Protein AF-A0A836QH55-F1 (afdb_monomer_lite)

Sequence (93 aa):
VYCLTMTENEPEEELRLHLTAPAENPDQDLYVSENLPQTARVMVKDEDLCVHCGLCAERCPTAAWDMQKFDLLIPYAGKPTWIETPETALTTS

Foldseek 3Di:
DQQKAWAADDPPVVVQVPGSHRLPDPVWDWDWDQQDPPHRIIIIGTPVPDPLPQPCQVPDPVSSDGGDDDDDDDDDPPDDPDDPDPPPDPPDD

Structure (mmCIF, N/CA/C/O backbone):
data_AF-A0A836QH55-F1
#
_entry.id   AF-A0A836QH55-F1
#
loop_
_atom_site.group_PDB
_atom_site.id
_atom_site.type_symbol
_atom_site.label_atom_id
_atom_site.label_alt_id
_atom_site.label_comp_id
_atom_site.label_asym_id
_atom_site.label_entity_id
_atom_site.label_seq_id
_atom_site.pdbx_PDB_ins_code
_atom_site.Cartn_x
_atom_site.Cartn_y
_atom_site.Cartn_z
_atom_site.occupancy
_atom_site.B_iso_or_equiv
_atom_site.auth_seq_id
_atom_site.auth_comp_id
_atom_site.auth_asym_id
_atom_site.auth_atom_id
_atom_site.pdbx_PDB_model_num
ATOM 1 N N . VAL A 1 1 ? -6.026 8.392 -5.623 1.00 78.50 1 VAL A N 1
ATOM 2 C CA . VAL A 1 1 ? -5.281 7.256 -5.039 1.00 78.50 1 VAL A CA 1
ATOM 3 C C . VAL A 1 1 ? -6.305 6.158 -4.870 1.00 78.50 1 VAL A C 1
ATOM 5 O O . VAL A 1 1 ? -7.188 6.348 -4.051 1.00 78.50 1 VAL A O 1
ATOM 8 N N . TYR A 1 2 ? -6.290 5.138 -5.729 1.00 89.12 2 TYR A N 1
ATOM 9 C CA . TYR A 1 2 ? -7.325 4.089 -5.734 1.00 89.12 2 TYR A CA 1
ATOM 10 C C . TYR A 1 2 ? -6.884 2.811 -5.006 1.00 89.12 2 TYR A C 1
ATOM 12 O O . TYR A 1 2 ? -7.732 2.049 -4.572 1.00 89.12 2 TYR A O 1
ATOM 20 N N . CYS A 1 3 ? -5.577 2.623 -4.801 1.00 94.50 3 CYS A N 1
ATOM 21 C CA . CYS A 1 3 ? -5.008 1.491 -4.067 1.00 94.50 3 CYS A CA 1
ATOM 22 C C . CYS A 1 3 ? -5.025 1.650 -2.534 1.00 94.50 3 CYS A C 1
ATOM 24 O O . CYS A 1 3 ? -4.443 0.828 -1.841 1.00 94.50 3 CYS A O 1
ATOM 26 N N . LEU A 1 4 ? -5.623 2.716 -1.986 1.00 94.44 4 LEU A N 1
ATOM 27 C CA . LEU A 1 4 ? -5.688 2.952 -0.539 1.00 94.44 4 LEU A CA 1
ATOM 28 C C . LEU A 1 4 ? -7.130 3.273 -0.143 1.00 94.44 4 LEU A C 1
ATOM 30 O O . LEU A 1 4 ? -7.679 4.279 -0.596 1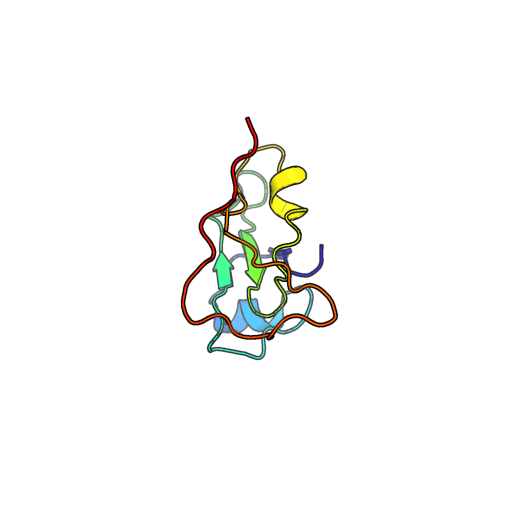.00 94.44 4 LEU A O 1
ATOM 34 N N . THR A 1 5 ? -7.727 2.441 0.708 1.00 95.31 5 THR A N 1
ATOM 35 C CA . THR A 1 5 ? -9.129 2.555 1.139 1.00 95.31 5 THR A CA 1
ATOM 36 C C . THR A 1 5 ? -9.214 2.656 2.661 1.00 95.31 5 THR A C 1
ATOM 38 O O . THR A 1 5 ? -8.502 1.947 3.362 1.00 95.31 5 THR A O 1
ATOM 41 N N . MET A 1 6 ? -10.085 3.521 3.191 1.00 94.50 6 MET A N 1
ATOM 42 C CA . MET A 1 6 ? -10.387 3.573 4.627 1.00 94.50 6 MET A CA 1
ATOM 43 C C . MET A 1 6 ? -11.735 2.898 4.896 1.00 94.50 6 MET A C 1
ATOM 45 O O . MET A 1 6 ? -12.774 3.431 4.501 1.00 94.50 6 MET A O 1
ATOM 49 N N . THR A 1 7 ? -11.725 1.761 5.587 1.00 96.06 7 THR A N 1
ATOM 50 C CA . THR A 1 7 ? -12.907 0.908 5.801 1.00 96.06 7 THR A CA 1
ATOM 51 C C . THR A 1 7 ? -12.970 0.369 7.236 1.00 96.06 7 THR A C 1
ATOM 53 O O . THR A 1 7 ? -12.111 0.680 8.060 1.00 96.06 7 THR A O 1
ATOM 56 N N . GLU A 1 8 ? -14.034 -0.347 7.582 1.00 96.62 8 GLU A N 1
ATOM 57 C CA . GLU A 1 8 ? -14.184 -1.002 8.885 1.00 96.62 8 GLU A CA 1
ATOM 58 C C . GLU A 1 8 ? -13.162 -2.134 9.046 1.00 96.62 8 GLU A C 1
ATOM 60 O O . GLU A 1 8 ? -12.688 -2.688 8.061 1.00 96.62 8 GLU A O 1
ATOM 65 N N . ASN A 1 9 ? -12.755 -2.428 10.283 1.00 95.88 9 ASN A N 1
ATOM 66 C CA . ASN A 1 9 ? -11.817 -3.519 10.529 1.00 95.88 9 ASN A CA 1
ATOM 67 C C . ASN A 1 9 ? -12.579 -4.846 10.557 1.00 95.88 9 ASN A C 1
ATOM 69 O O . ASN A 1 9 ? -13.304 -5.128 11.513 1.00 95.88 9 ASN A O 1
ATOM 73 N N . GLU A 1 10 ? -12.411 -5.633 9.505 1.00 95.19 10 GLU A N 1
ATOM 74 C CA . GLU A 1 10 ? -13.089 -6.905 9.284 1.00 95.19 10 GLU A CA 1
ATOM 75 C C . GLU A 1 10 ? -12.049 -8.008 9.008 1.00 95.19 10 GLU A C 1
ATOM 77 O O . GLU A 1 10 ? -10.880 -7.707 8.748 1.00 95.19 10 GLU A O 1
ATOM 82 N N . PRO A 1 11 ? -12.430 -9.297 9.062 1.00 96.06 11 PRO A N 1
ATOM 83 C CA . PRO A 1 11 ? -11.587 -10.369 8.541 1.00 96.06 11 PRO A CA 1
ATOM 84 C C . PRO A 1 11 ? -11.184 -10.100 7.084 1.00 96.06 11 PRO A C 1
ATOM 86 O O . PRO A 1 11 ? -11.963 -9.539 6.317 1.00 96.06 11 PRO A O 1
ATOM 89 N N . GLU A 1 12 ? -9.984 -10.528 6.688 1.00 95.00 12 GLU A N 1
ATOM 90 C CA . GLU A 1 12 ? -9.425 -10.206 5.367 1.00 95.00 12 GLU A CA 1
ATOM 91 C C . GLU A 1 12 ? -10.341 -10.613 4.199 1.00 95.00 12 GLU A C 1
ATOM 93 O O . GLU A 1 12 ? -10.475 -9.862 3.235 1.00 95.00 12 GLU A O 1
ATOM 98 N N . GLU A 1 13 ? -11.012 -11.765 4.303 1.00 95.12 13 GLU A N 1
ATOM 99 C CA . GLU A 1 13 ? -11.954 -12.255 3.286 1.00 95.12 13 GLU A CA 1
ATOM 100 C C . GLU A 1 13 ? -13.088 -11.255 3.007 1.00 95.12 13 GLU A C 1
ATOM 102 O O . GLU A 1 13 ? -13.447 -11.041 1.852 1.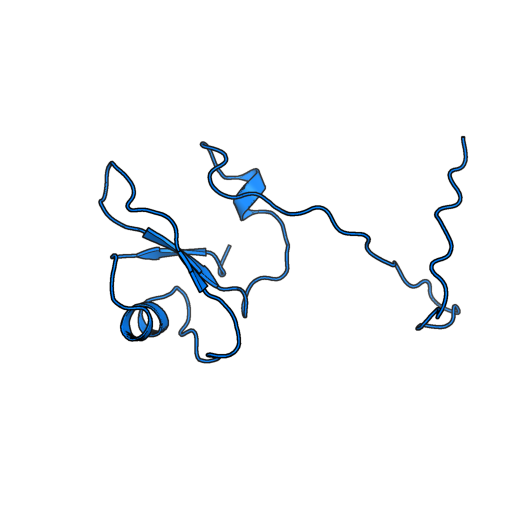00 95.12 13 GLU A O 1
ATOM 107 N N . GLU A 1 14 ? -13.599 -10.596 4.050 1.00 96.25 14 GLU A N 1
ATOM 108 C CA . GLU A 1 14 ? -14.642 -9.569 3.938 1.00 96.25 14 GLU A CA 1
ATOM 109 C C . GLU A 1 14 ? -14.050 -8.231 3.480 1.00 96.25 14 GLU A C 1
ATOM 111 O O . GLU A 1 14 ? -14.596 -7.575 2.589 1.00 96.25 14 GLU A O 1
ATOM 116 N N . LEU A 1 15 ? -12.875 -7.854 4.006 1.00 95.62 15 LEU A N 1
ATOM 117 C CA . LEU A 1 15 ? -12.173 -6.633 3.593 1.00 95.62 15 LEU A CA 1
ATOM 118 C C . LEU A 1 15 ? -11.973 -6.587 2.079 1.00 95.62 15 LEU A C 1
ATOM 120 O O . LEU A 1 15 ? -12.222 -5.547 1.470 1.00 95.62 15 LEU A O 1
ATOM 124 N N . ARG A 1 16 ? -11.571 -7.709 1.469 1.00 96.06 16 ARG A N 1
ATOM 125 C CA . ARG A 1 16 ? -11.333 -7.837 0.022 1.00 96.06 16 ARG A CA 1
ATOM 126 C C . ARG A 1 16 ? -12.559 -7.488 -0.827 1.00 96.06 16 ARG A C 1
ATOM 128 O O . ARG A 1 16 ? -12.387 -7.068 -1.968 1.00 96.06 16 ARG A O 1
ATOM 135 N N . LEU A 1 17 ? -13.775 -7.597 -0.291 1.00 95.31 17 LEU A N 1
ATOM 136 C CA . LEU A 1 17 ? -15.022 -7.254 -0.987 1.00 95.31 17 LEU A CA 1
ATOM 137 C C . LEU A 1 17 ? -15.396 -5.770 -0.852 1.00 95.31 17 LEU A C 1
ATOM 139 O O . LEU A 1 17 ? -16.120 -5.238 -1.695 1.00 95.31 17 LEU A O 1
ATOM 143 N N . HIS A 1 18 ? -14.912 -5.103 0.198 1.00 92.62 18 HIS A N 1
ATOM 144 C CA . HIS A 1 18 ? -15.324 -3.755 0.602 1.00 92.62 18 HIS A CA 1
ATOM 145 C C . HIS A 1 18 ? -14.266 -2.666 0.344 1.00 92.62 18 HIS A C 1
ATOM 147 O O . HIS A 1 18 ? -14.424 -1.524 0.791 1.00 92.62 18 HIS A O 1
ATOM 153 N N . LEU A 1 19 ? -13.189 -2.978 -0.385 1.00 95.25 19 LEU A N 1
ATOM 154 C CA . LEU A 1 19 ? -12.218 -1.976 -0.834 1.00 95.25 19 LEU A CA 1
ATOM 155 C C . LEU A 1 19 ? -12.783 -1.114 -1.981 1.00 95.25 19 LEU A C 1
ATOM 157 O O . LEU A 1 19 ? -13.866 -1.358 -2.508 1.00 95.25 19 LEU A O 1
ATOM 161 N N . THR A 1 20 ? -12.035 -0.082 -2.394 1.00 93.75 20 THR A N 1
ATOM 162 C CA . THR A 1 20 ? -12.411 0.792 -3.527 1.00 93.75 20 THR A CA 1
ATOM 163 C C . THR A 1 20 ? -12.727 0.002 -4.807 1.00 93.75 20 THR A C 1
ATOM 165 O O . THR A 1 20 ? -13.600 0.404 -5.577 1.00 93.75 20 THR A O 1
ATOM 168 N N . ALA A 1 21 ? -12.033 -1.116 -5.020 1.00 92.88 21 ALA A N 1
ATOM 169 C CA . ALA A 1 21 ? -12.389 -2.165 -5.967 1.00 92.88 21 ALA A CA 1
ATOM 170 C C . ALA A 1 21 ? -12.167 -3.531 -5.288 1.00 92.88 21 ALA A C 1
ATOM 172 O O . ALA A 1 21 ? -11.296 -3.607 -4.422 1.00 92.88 21 ALA A O 1
ATOM 173 N N . PRO A 1 22 ? -12.917 -4.588 -5.649 1.00 94.06 22 PRO A N 1
ATOM 174 C CA . PRO A 1 22 ? -12.712 -5.914 -5.072 1.00 94.06 22 PRO A CA 1
ATOM 175 C C . PRO A 1 22 ? -11.290 -6.440 -5.316 1.00 94.06 22 PRO A C 1
ATOM 177 O O . PRO A 1 22 ? -10.810 -6.421 -6.448 1.00 94.06 22 PRO A O 1
ATOM 180 N N . ALA A 1 23 ? -10.638 -6.937 -4.265 1.00 96.31 23 ALA A N 1
ATOM 181 C CA . ALA A 1 23 ? -9.289 -7.500 -4.320 1.00 96.31 23 ALA A CA 1
ATOM 182 C C . ALA A 1 23 ? -9.346 -9.005 -4.630 1.00 96.31 23 ALA A C 1
ATOM 184 O O . ALA A 1 23 ? -9.244 -9.856 -3.741 1.00 96.31 23 ALA A O 1
ATOM 185 N N . GLU A 1 24 ? -9.544 -9.321 -5.911 1.00 95.31 24 GLU A N 1
ATOM 186 C CA . GLU A 1 24 ? -9.748 -10.685 -6.420 1.00 95.31 24 GLU A CA 1
ATOM 187 C C . GLU A 1 24 ? -8.474 -11.542 -6.428 1.00 95.31 24 GLU A C 1
ATOM 189 O O . GLU A 1 24 ? -8.570 -12.765 -6.506 1.00 95.31 24 GLU A O 1
ATOM 194 N N . ASN A 1 25 ? -7.295 -10.917 -6.357 1.00 96.12 25 ASN A N 1
ATOM 195 C CA . ASN A 1 25 ? -6.005 -11.596 -6.386 1.00 96.12 25 ASN A CA 1
ATOM 196 C C . ASN A 1 25 ? -5.517 -11.927 -4.957 1.00 96.12 25 ASN A C 1
ATOM 198 O O . ASN A 1 25 ? -5.044 -11.029 -4.252 1.00 96.12 25 ASN A O 1
ATOM 202 N N . PRO A 1 26 ? -5.623 -13.189 -4.490 1.00 94.12 26 PRO A N 1
ATOM 203 C CA . PRO A 1 26 ? -5.195 -13.570 -3.144 1.00 94.12 26 PRO A CA 1
ATOM 204 C C . PRO A 1 26 ? -3.672 -13.695 -3.014 1.00 94.12 26 PRO A C 1
ATOM 206 O O . PRO A 1 26 ? -3.165 -13.675 -1.899 1.00 94.12 26 PRO A O 1
ATOM 209 N N . ASP A 1 27 ? -2.946 -13.812 -4.132 1.00 97.06 27 ASP A N 1
ATOM 210 C CA . ASP A 1 27 ? -1.483 -13.909 -4.134 1.00 97.06 27 ASP A CA 1
ATOM 211 C C . ASP A 1 27 ? -0.812 -12.544 -3.907 1.00 97.06 27 ASP A C 1
ATOM 213 O O . ASP A 1 27 ? 0.410 -12.470 -3.766 1.00 97.06 27 ASP A O 1
ATOM 217 N N . GLN A 1 28 ? -1.585 -11.453 -3.926 1.00 96.00 28 GLN A N 1
ATOM 218 C CA . GLN A 1 28 ? -1.115 -10.114 -3.589 1.00 96.00 28 GLN A CA 1
ATOM 219 C C . GLN A 1 28 ? -1.552 -9.714 -2.183 1.00 96.00 28 GLN A C 1
ATOM 221 O O . GLN A 1 28 ? -2.688 -9.951 -1.750 1.00 96.00 28 GLN A O 1
ATOM 226 N N . ASP A 1 29 ? -0.612 -9.079 -1.490 1.00 95.75 29 ASP A N 1
ATOM 227 C CA . ASP A 1 29 ? -0.771 -8.675 -0.106 1.00 95.75 29 ASP A CA 1
ATOM 228 C C . ASP A 1 29 ? -1.728 -7.483 0.025 1.00 95.75 29 ASP A C 1
ATOM 230 O O . ASP A 1 29 ? -1.704 -6.526 -0.758 1.00 95.75 29 ASP A O 1
ATOM 234 N N . LEU A 1 30 ? -2.514 -7.506 1.100 1.00 96.62 30 LEU A N 1
ATOM 235 C CA . LEU A 1 30 ? -3.173 -6.321 1.632 1.00 96.62 30 LEU A CA 1
ATOM 236 C C . LEU A 1 30 ? -2.404 -5.838 2.859 1.00 96.62 30 LEU A C 1
ATOM 238 O O . LEU A 1 30 ? -2.313 -6.541 3.866 1.00 96.62 30 LEU A O 1
ATOM 242 N N . TYR A 1 31 ? -1.892 -4.609 2.819 1.00 95.31 31 TYR A N 1
ATOM 243 C CA . TYR A 1 31 ? -1.327 -3.993 4.016 1.00 95.31 31 TYR A CA 1
ATOM 244 C C . TYR A 1 31 ? -2.423 -3.256 4.778 1.00 95.31 31 TYR A C 1
ATOM 246 O O . TYR A 1 31 ? -3.026 -2.313 4.267 1.00 95.31 31 TYR A O 1
ATOM 254 N N . VAL A 1 32 ? -2.655 -3.661 6.022 1.00 95.81 32 VAL A N 1
ATOM 255 C CA . VAL A 1 32 ? -3.714 -3.118 6.879 1.00 95.81 32 VAL A CA 1
ATOM 256 C C . VAL A 1 32 ? -3.081 -2.356 8.039 1.00 95.81 32 VAL A C 1
ATOM 258 O O . VAL A 1 32 ? -2.207 -2.876 8.732 1.00 95.81 32 VAL A O 1
ATOM 261 N N . SER A 1 33 ? -3.496 -1.107 8.248 1.00 93.88 33 SER A N 1
ATOM 262 C CA . SER A 1 33 ? -3.057 -0.322 9.404 1.00 93.88 33 SER A CA 1
ATOM 263 C C . SER A 1 33 ? -3.688 -0.828 10.702 1.00 93.88 33 SER A C 1
ATOM 265 O O . SER A 1 33 ? -4.717 -1.498 10.695 1.00 93.88 33 SER A O 1
ATOM 267 N N . GLU A 1 34 ? -3.155 -0.394 11.843 1.00 93.00 34 GLU A N 1
ATOM 268 C CA . GLU A 1 34 ? -3.907 -0.468 13.098 1.00 93.00 34 GLU A CA 1
ATOM 269 C C . GLU A 1 34 ? -5.196 0.372 13.030 1.00 93.00 34 GLU A C 1
ATOM 271 O O . GLU A 1 34 ? -5.369 1.228 12.150 1.00 93.00 34 GLU A O 1
ATOM 276 N N . ASN A 1 35 ? -6.094 0.144 13.992 1.00 95.06 35 ASN A N 1
ATOM 277 C CA . ASN A 1 35 ? -7.316 0.926 14.137 1.00 95.06 35 ASN A CA 1
ATOM 278 C C . ASN A 1 35 ? -6.988 2.404 14.358 1.00 95.06 35 ASN A C 1
ATOM 280 O O . ASN A 1 35 ? -6.286 2.776 15.300 1.00 95.06 35 ASN A O 1
ATOM 284 N N . LEU A 1 36 ? -7.566 3.261 13.521 1.00 91.88 36 LEU A N 1
ATOM 285 C CA . LEU A 1 36 ? -7.422 4.702 13.640 1.00 91.88 36 LEU A CA 1
ATOM 286 C C . LEU A 1 36 ? -8.072 5.186 14.947 1.00 91.88 36 LEU A C 1
ATOM 288 O O . LEU A 1 36 ? -9.257 4.912 15.167 1.00 91.88 36 LEU A O 1
ATOM 292 N N . PRO A 1 37 ? -7.367 5.962 15.794 1.00 91.25 37 PRO A N 1
ATOM 293 C CA . PRO A 1 37 ? -7.860 6.327 17.124 1.00 91.25 37 PRO A CA 1
ATOM 294 C C . PRO A 1 37 ? -9.209 7.057 17.139 1.00 91.25 37 PRO A C 1
ATOM 296 O O . PRO A 1 37 ? -9.946 6.969 18.116 1.00 91.25 37 PRO A O 1
ATOM 299 N N . GLN A 1 38 ? -9.530 7.810 16.081 1.00 91.88 38 GLN A N 1
ATOM 300 C CA . GLN A 1 38 ? -10.722 8.663 16.026 1.00 91.88 38 GLN A CA 1
ATOM 301 C C . GLN A 1 38 ? -11.950 7.969 15.429 1.00 91.88 38 GLN A C 1
ATOM 303 O O . GLN A 1 38 ? -13.072 8.374 15.720 1.00 91.88 38 GLN A O 1
ATOM 308 N N . THR A 1 39 ? -11.757 6.974 14.562 1.00 94.56 39 THR A N 1
ATOM 309 C CA . THR A 1 39 ? -12.846 6.353 13.786 1.00 94.56 39 THR A CA 1
ATOM 310 C C . THR A 1 39 ? -12.953 4.847 13.988 1.00 94.56 39 THR A C 1
ATOM 312 O O . THR A 1 39 ? -13.928 4.264 13.525 1.00 94.56 39 THR A O 1
ATOM 315 N N . ALA A 1 40 ? -11.964 4.219 14.633 1.00 95.38 40 ALA A N 1
ATOM 316 C CA . ALA A 1 40 ? -11.794 2.768 14.752 1.00 95.38 40 ALA A CA 1
ATOM 317 C C . ALA A 1 40 ? -11.720 2.006 13.410 1.00 95.38 40 ALA A C 1
ATOM 319 O O . ALA A 1 40 ? -11.683 0.780 13.402 1.00 95.38 40 ALA A O 1
ATOM 320 N N . ARG A 1 41 ? -11.671 2.726 12.283 1.00 96.06 41 ARG A N 1
ATOM 321 C CA . ARG A 1 41 ? -11.483 2.183 10.934 1.00 96.06 41 ARG A CA 1
ATOM 322 C C . ARG A 1 41 ? -10.021 1.840 10.682 1.00 96.06 41 ARG A C 1
ATOM 324 O O . ARG A 1 41 ? -9.145 2.331 11.390 1.00 96.06 41 ARG A O 1
ATOM 331 N N . VAL A 1 42 ? -9.763 1.076 9.631 1.00 95.50 42 VAL A N 1
ATOM 332 C CA . VAL A 1 42 ? -8.418 0.767 9.136 1.00 95.50 42 VAL A CA 1
ATOM 333 C C . VAL A 1 42 ? -8.188 1.412 7.777 1.00 95.50 42 VAL A C 1
ATOM 335 O O . VAL A 1 42 ? -9.120 1.609 6.993 1.00 95.50 42 VAL A O 1
ATOM 338 N N . MET A 1 43 ? -6.936 1.764 7.497 1.00 94.69 43 MET A N 1
ATOM 339 C CA . MET A 1 43 ? -6.480 2.048 6.142 1.00 94.69 43 MET A CA 1
ATOM 340 C C . MET A 1 43 ? -5.909 0.766 5.549 1.00 94.69 43 MET A C 1
ATOM 342 O O . MET A 1 43 ? -4.990 0.182 6.120 1.00 94.69 43 MET A O 1
ATOM 346 N N . VAL A 1 44 ? -6.440 0.356 4.404 1.00 96.19 44 VAL A N 1
ATOM 347 C CA . VAL A 1 44 ? -6.018 -0.836 3.670 1.00 96.19 44 VAL A CA 1
ATOM 348 C C . VAL A 1 44 ? -5.366 -0.401 2.369 1.00 96.19 44 VAL A C 1
ATOM 350 O O . VAL A 1 44 ? -5.972 0.340 1.587 1.00 96.19 44 VAL A O 1
ATOM 353 N N . LYS A 1 45 ? -4.129 -0.841 2.153 1.00 95.69 45 LYS A N 1
ATOM 354 C CA . LYS A 1 45 ? -3.391 -0.685 0.904 1.00 95.69 45 LYS A CA 1
ATOM 355 C C . LYS A 1 45 ? -3.453 -1.999 0.136 1.00 95.69 45 LYS A C 1
ATOM 357 O O . LYS A 1 45 ? -3.066 -3.034 0.668 1.00 95.69 45 LYS A O 1
ATOM 362 N N . ASP A 1 46 ? -3.929 -1.920 -1.095 1.00 96.69 46 ASP A N 1
ATOM 363 C CA . ASP A 1 46 ? -4.012 -3.041 -2.025 1.00 96.69 46 ASP A CA 1
ATOM 364 C C . ASP A 1 46 ? -2.799 -3.021 -2.961 1.00 96.69 46 ASP A C 1
ATOM 366 O O . ASP A 1 46 ? -2.649 -2.079 -3.753 1.00 96.69 46 ASP A O 1
ATOM 370 N N . GLU A 1 47 ? -1.916 -4.018 -2.842 1.00 95.06 47 GLU A N 1
ATOM 371 C CA . GLU A 1 47 ? -0.713 -4.099 -3.675 1.00 95.06 47 GLU A CA 1
ATOM 372 C C . GLU A 1 47 ? -0.985 -4.541 -5.114 1.00 95.06 47 GLU A C 1
ATOM 374 O O . GLU A 1 47 ? -0.199 -4.178 -5.984 1.00 95.06 47 GLU A O 1
ATOM 379 N N . ASP A 1 48 ? -2.113 -5.194 -5.410 1.00 95.81 48 ASP A N 1
ATOM 380 C CA . ASP A 1 48 ? -2.481 -5.554 -6.789 1.00 95.81 48 ASP A CA 1
ATOM 381 C C . ASP A 1 48 ? -2.770 -4.292 -7.627 1.00 95.81 48 ASP A C 1
ATOM 383 O O . ASP A 1 48 ? -2.441 -4.202 -8.811 1.00 95.81 48 ASP A O 1
ATOM 387 N N . LEU A 1 49 ? -3.315 -3.251 -6.984 1.00 95.12 49 LEU A N 1
ATOM 388 C CA . LEU A 1 49 ? -3.585 -1.946 -7.601 1.00 95.12 49 LEU A CA 1
ATOM 389 C C . LEU A 1 49 ? -2.448 -0.927 -7.423 1.00 95.12 49 LEU A C 1
ATOM 391 O O . LEU A 1 49 ? -2.491 0.176 -7.988 1.00 95.12 49 LEU A O 1
ATOM 395 N N . CYS A 1 50 ? -1.454 -1.224 -6.589 1.00 94.19 50 CYS A N 1
ATOM 396 C CA . CYS A 1 50 ? -0.389 -0.292 -6.259 1.00 94.19 50 CYS A CA 1
ATOM 397 C C . CYS A 1 50 ? 0.646 -0.212 -7.386 1.00 94.19 50 CYS A C 1
ATOM 399 O O . CYS A 1 50 ? 1.398 -1.138 -7.645 1.00 94.19 50 CYS A O 1
ATOM 401 N N . VAL A 1 51 ? 0.766 0.961 -8.012 1.00 93.19 51 VAL A N 1
ATOM 402 C CA . VAL A 1 51 ? 1.798 1.230 -9.037 1.00 93.19 51 VAL A CA 1
ATOM 403 C C . VAL A 1 51 ? 2.994 2.016 -8.490 1.00 93.19 51 VAL A C 1
ATOM 405 O O . VAL A 1 51 ? 3.701 2.688 -9.236 1.00 93.19 51 VAL A O 1
ATOM 408 N N . HIS A 1 52 ? 3.172 2.024 -7.166 1.00 92.06 52 HIS A N 1
ATOM 409 C CA . HIS A 1 52 ? 4.260 2.735 -6.480 1.00 92.06 52 HIS A CA 1
ATOM 410 C C . HIS A 1 52 ? 4.358 4.245 -6.796 1.00 92.06 52 HIS A C 1
ATOM 412 O O . HIS A 1 52 ? 5.431 4.837 -6.749 1.00 92.06 52 HIS A O 1
ATOM 418 N N . CYS A 1 53 ? 3.224 4.907 -7.064 1.00 92.81 53 CYS A N 1
ATOM 419 C CA . CYS A 1 53 ? 3.184 6.340 -7.404 1.00 92.81 53 CYS A CA 1
ATOM 420 C C . CYS A 1 53 ? 3.556 7.303 -6.257 1.00 92.81 53 CYS A C 1
ATOM 422 O O . CYS A 1 53 ? 3.693 8.502 -6.484 1.00 92.81 53 CYS A O 1
ATOM 424 N N . GLY A 1 54 ? 3.614 6.815 -5.017 1.00 91.81 54 GLY A N 1
ATOM 425 C CA . GLY A 1 54 ? 3.974 7.581 -3.819 1.00 91.81 54 GLY A CA 1
ATOM 426 C C . GLY A 1 54 ? 2.998 8.636 -3.319 1.00 91.81 54 GLY A C 1
ATOM 427 O O . GLY A 1 54 ? 3.217 9.211 -2.258 1.00 91.81 54 GLY A O 1
ATOM 428 N N . LEU A 1 55 ? 1.856 8.829 -3.979 1.00 93.56 55 LEU A N 1
ATOM 429 C CA . LEU A 1 55 ? 0.860 9.809 -3.540 1.00 93.56 55 LEU A CA 1
ATOM 430 C C . LEU A 1 55 ? 0.297 9.537 -2.135 1.00 93.56 55 LEU A C 1
ATOM 432 O O . LEU A 1 55 ? -0.152 10.485 -1.493 1.00 93.56 55 LEU A O 1
ATOM 436 N N . CYS A 1 56 ? 0.283 8.278 -1.679 1.00 92.19 56 CYS A N 1
ATOM 437 C CA . CYS A 1 56 ? -0.126 7.917 -0.320 1.00 92.19 56 CYS A CA 1
ATOM 438 C C . CYS A 1 56 ? 0.871 8.419 0.733 1.00 92.19 56 CYS A C 1
ATOM 440 O O . CYS A 1 56 ? 0.439 9.010 1.718 1.00 92.19 56 CYS A O 1
ATOM 442 N N . ALA A 1 57 ? 2.174 8.252 0.494 1.00 92.75 57 ALA A N 1
ATOM 443 C CA . ALA A 1 57 ? 3.228 8.723 1.387 1.00 92.75 57 ALA A CA 1
ATOM 444 C C . ALA A 1 57 ? 3.287 10.257 1.422 1.00 92.75 57 ALA A C 1
ATOM 446 O O . ALA A 1 57 ? 3.190 10.859 2.487 1.00 92.75 57 ALA A O 1
ATOM 447 N N . GLU A 1 58 ? 3.302 10.899 0.250 1.00 93.00 58 GLU A N 1
ATOM 448 C CA . GLU A 1 58 ? 3.390 12.365 0.111 1.00 93.00 58 GLU A CA 1
ATOM 449 C C . GLU A 1 58 ? 2.218 13.119 0.758 1.00 93.00 58 GLU A C 1
ATOM 451 O O . GLU A 1 58 ? 2.349 14.265 1.184 1.00 93.00 58 GLU A O 1
ATOM 456 N N . ARG A 1 59 ? 1.032 12.500 0.808 1.00 92.19 59 ARG A N 1
ATOM 457 C CA . ARG A 1 59 ? -0.173 13.113 1.392 1.00 92.19 59 ARG A CA 1
ATOM 458 C C . ARG A 1 59 ? -0.420 12.706 2.834 1.00 92.19 59 ARG A C 1
ATOM 460 O O . ARG A 1 59 ? -1.375 13.212 3.421 1.00 92.19 59 ARG A O 1
ATOM 467 N N . CYS A 1 60 ? 0.368 11.793 3.396 1.00 90.12 60 CYS A N 1
ATOM 468 C CA . CYS A 1 60 ? 0.111 11.289 4.734 1.00 90.12 60 CYS A CA 1
ATOM 469 C C . CYS A 1 60 ? 0.461 12.362 5.781 1.00 90.12 60 CYS A C 1
ATOM 471 O O . CYS A 1 60 ? 1.639 12.665 5.966 1.00 90.12 60 CYS A O 1
ATOM 473 N N . PRO A 1 61 ? -0.516 12.919 6.523 1.00 90.50 61 PRO A N 1
ATOM 474 C CA . PRO A 1 61 ? -0.244 13.988 7.488 1.00 90.50 61 PRO A CA 1
ATOM 475 C C . PRO A 1 61 ? 0.526 13.500 8.724 1.00 90.50 61 PRO A C 1
ATOM 477 O O . PRO A 1 61 ? 1.074 14.308 9.467 1.00 90.50 61 PRO A O 1
ATOM 480 N N . THR A 1 62 ? 0.540 12.188 8.962 1.00 89.81 62 THR A N 1
ATOM 481 C CA . THR A 1 62 ? 1.170 11.545 10.122 1.00 89.81 62 THR A CA 1
ATOM 482 C C . THR A 1 62 ? 2.374 10.686 9.753 1.00 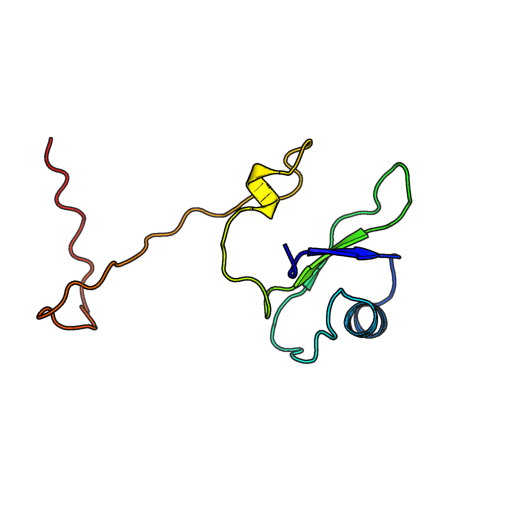89.81 62 THR A C 1
ATOM 484 O O . THR A 1 62 ? 2.953 10.073 10.643 1.00 89.81 62 THR A O 1
ATOM 487 N N . ALA A 1 63 ? 2.730 10.604 8.464 1.00 89.69 63 ALA A N 1
ATOM 488 C CA . ALA A 1 63 ? 3.740 9.675 7.952 1.00 89.69 63 ALA A CA 1
ATOM 489 C C . ALA A 1 63 ? 3.491 8.198 8.344 1.00 89.69 63 ALA A C 1
ATOM 491 O O . ALA A 1 63 ? 4.426 7.431 8.543 1.00 89.69 63 ALA A O 1
ATOM 492 N N . ALA A 1 64 ? 2.221 7.789 8.461 1.00 89.06 64 ALA A N 1
ATOM 493 C CA . ALA A 1 64 ? 1.837 6.401 8.739 1.00 89.06 64 ALA A CA 1
ATOM 494 C C . ALA A 1 64 ? 2.091 5.452 7.554 1.00 89.06 64 ALA A C 1
ATOM 496 O O . ALA A 1 64 ? 2.255 4.253 7.750 1.00 89.06 64 ALA A O 1
ATOM 497 N N . TRP A 1 65 ? 2.115 5.991 6.334 1.00 89.81 65 TRP A N 1
ATOM 498 C CA . TRP A 1 65 ? 2.470 5.268 5.118 1.00 89.81 65 TRP A CA 1
ATOM 499 C C . TRP A 1 65 ? 3.690 5.922 4.487 1.00 89.81 65 TRP A C 1
ATOM 501 O O . TRP A 1 65 ? 3.730 7.146 4.367 1.00 89.81 65 TRP A O 1
ATOM 511 N N . ASP A 1 66 ? 4.639 5.100 4.046 1.00 89.81 66 ASP A N 1
ATOM 512 C CA . ASP A 1 66 ? 5.855 5.543 3.367 1.00 89.81 66 ASP A CA 1
ATOM 513 C C . ASP A 1 66 ? 6.069 4.762 2.063 1.00 89.81 66 ASP A C 1
ATOM 515 O O . ASP A 1 66 ? 5.548 3.656 1.883 1.00 89.81 66 ASP A O 1
ATOM 519 N N . MET A 1 67 ? 6.836 5.347 1.144 1.00 89.44 67 MET A N 1
ATOM 520 C CA . MET A 1 67 ? 7.302 4.680 -0.063 1.00 89.44 67 MET A CA 1
ATOM 521 C C . MET A 1 67 ? 8.750 4.253 0.085 1.00 89.44 67 MET A C 1
ATOM 523 O O . MET A 1 67 ? 9.639 5.067 0.321 1.00 89.44 67 MET A O 1
ATOM 527 N N . GLN A 1 68 ? 8.997 2.971 -0.165 1.00 86.50 68 GLN A N 1
ATOM 528 C CA . GLN A 1 68 ? 10.359 2.467 -0.227 1.00 86.50 68 GLN A CA 1
ATOM 529 C C . GLN A 1 68 ? 11.075 3.013 -1.463 1.00 86.50 68 GLN A C 1
ATOM 531 O O . GLN A 1 68 ? 10.521 3.059 -2.565 1.00 86.50 68 GLN A O 1
ATOM 536 N N . LYS A 1 69 ? 12.329 3.422 -1.266 1.00 86.19 69 LYS A N 1
ATOM 537 C CA . LYS A 1 69 ? 13.226 3.762 -2.369 1.00 86.19 69 LYS A CA 1
ATOM 538 C C . LYS A 1 69 ? 13.624 2.483 -3.091 1.00 86.19 69 LYS A C 1
ATOM 540 O O . LYS A 1 69 ? 13.898 1.470 -2.454 1.00 86.19 69 LYS A O 1
ATOM 545 N N . PHE A 1 70 ? 13.693 2.559 -4.409 1.00 84.06 70 PHE A N 1
ATOM 546 C CA . PHE A 1 70 ? 14.141 1.463 -5.249 1.00 84.06 70 PHE A CA 1
ATOM 547 C C . PHE A 1 70 ? 14.968 2.007 -6.408 1.00 84.06 70 PHE A C 1
ATOM 549 O O . PHE A 1 70 ? 14.817 3.165 -6.807 1.00 84.06 70 PHE A O 1
ATOM 556 N N . ASP A 1 71 ? 15.831 1.155 -6.947 1.00 86.31 71 ASP A N 1
ATOM 557 C CA . ASP A 1 71 ? 16.586 1.467 -8.149 1.00 86.31 71 ASP A CA 1
ATOM 558 C C . ASP A 1 71 ? 15.712 1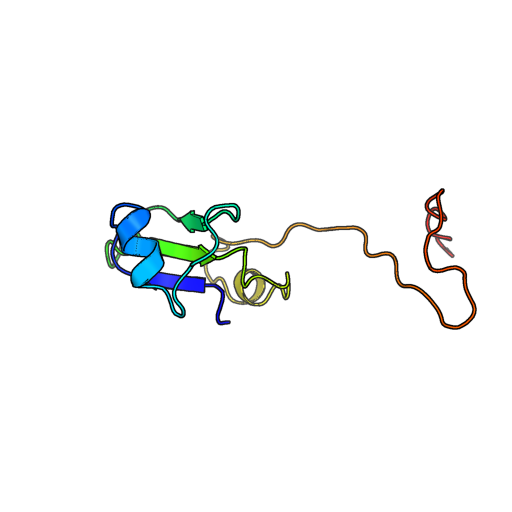.193 -9.372 1.00 86.31 71 ASP A C 1
ATOM 560 O O . ASP A 1 71 ? 15.298 0.061 -9.627 1.00 86.31 71 ASP A O 1
ATOM 564 N N . LEU A 1 72 ? 15.417 2.245 -10.135 1.00 82.75 72 LEU A N 1
ATOM 565 C CA . LEU A 1 72 ? 14.717 2.123 -11.406 1.00 82.75 72 LEU A CA 1
ATOM 566 C C . LEU A 1 72 ? 15.734 2.122 -12.545 1.00 82.75 72 LEU A C 1
ATOM 568 O O . LEU A 1 72 ? 16.352 3.143 -12.849 1.00 82.75 72 LEU A O 1
ATOM 572 N N . LEU A 1 73 ? 15.864 0.983 -13.220 1.00 82.69 73 LEU A N 1
ATOM 573 C CA . LEU A 1 73 ? 16.591 0.909 -14.481 1.00 82.69 73 LEU A CA 1
ATOM 574 C C . LEU A 1 73 ? 15.736 1.551 -15.576 1.00 82.69 73 LEU A C 1
ATOM 576 O O . LEU A 1 73 ? 14.690 1.020 -15.942 1.00 82.69 73 LEU A O 1
ATOM 580 N N . ILE A 1 74 ? 16.175 2.699 -16.095 1.00 83.62 74 ILE A N 1
ATOM 581 C CA . ILE A 1 74 ? 15.495 3.394 -17.192 1.00 83.62 74 ILE A CA 1
ATOM 582 C C . ILE A 1 74 ? 16.084 2.897 -18.520 1.00 83.62 74 ILE A C 1
ATOM 584 O O . ILE A 1 74 ? 17.222 3.246 -18.845 1.00 83.62 74 ILE A O 1
ATOM 588 N N . PRO A 1 75 ? 15.350 2.093 -19.310 1.00 82.62 75 PRO A N 1
ATOM 589 C CA . PRO A 1 75 ? 15.826 1.675 -20.618 1.00 82.62 75 PRO A CA 1
ATOM 590 C C . PRO A 1 75 ? 15.767 2.849 -21.601 1.00 82.62 75 PRO A C 1
ATOM 592 O O . PRO A 1 75 ? 14.768 3.563 -21.691 1.00 82.62 75 PRO A O 1
ATOM 595 N N . TYR A 1 76 ? 16.827 3.021 -22.388 1.00 84.12 76 TYR A N 1
ATOM 596 C CA . TYR A 1 76 ? 16.875 4.010 -23.465 1.00 84.12 76 TYR A CA 1
ATOM 597 C C . TYR A 1 76 ? 16.647 3.347 -24.824 1.00 84.12 76 TYR A C 1
ATOM 599 O O . TYR A 1 76 ? 17.102 2.230 -25.075 1.00 84.12 76 TYR A O 1
ATOM 607 N N . ALA A 1 77 ? 15.968 4.053 -25.731 1.00 88.62 77 ALA A N 1
ATOM 608 C CA . ALA A 1 77 ? 15.721 3.563 -27.084 1.00 88.62 77 ALA A CA 1
ATOM 609 C C . ALA A 1 77 ? 17.039 3.189 -27.792 1.00 88.62 77 ALA A C 1
ATOM 611 O O . ALA A 1 77 ? 18.010 3.945 -27.768 1.00 88.62 77 ALA A O 1
ATOM 612 N N . GLY A 1 78 ? 17.068 2.010 -28.420 1.00 86.62 78 GLY A N 1
ATOM 613 C CA . GLY A 1 78 ? 18.258 1.480 -29.095 1.00 86.62 78 GLY A CA 1
ATOM 614 C C . GLY A 1 78 ? 19.288 0.805 -28.178 1.00 86.62 78 GLY A C 1
ATOM 615 O O . GLY A 1 78 ? 20.325 0.368 -28.673 1.00 86.62 78 GLY A O 1
ATOM 616 N N . LYS A 1 79 ? 19.028 0.690 -26.867 1.00 81.56 79 LYS A N 1
ATOM 617 C CA . LYS A 1 79 ? 19.826 -0.116 -25.927 1.00 81.56 79 LYS A CA 1
ATOM 618 C C . LYS A 1 79 ? 19.173 -1.492 -25.699 1.00 81.56 79 LYS A C 1
ATOM 620 O O . LYS A 1 79 ? 17.950 -1.599 -25.808 1.00 81.56 79 LYS A O 1
ATOM 625 N N . PRO A 1 80 ? 19.952 -2.548 -25.395 1.00 77.25 80 PRO A N 1
ATOM 626 C CA . PRO A 1 80 ? 19.391 -3.840 -24.998 1.00 77.25 80 PRO A CA 1
ATOM 627 C C . PRO A 1 80 ? 18.542 -3.693 -23.724 1.00 77.25 80 PRO A C 1
ATOM 629 O O . PRO A 1 80 ? 18.916 -2.973 -22.803 1.00 77.25 80 PRO A O 1
ATOM 632 N N . THR A 1 81 ? 17.385 -4.359 -23.692 1.00 67.31 81 THR A N 1
ATOM 633 C CA . THR A 1 81 ? 16.332 -4.190 -22.669 1.00 67.31 81 THR A CA 1
ATOM 634 C C . THR A 1 81 ? 16.559 -4.996 -21.389 1.00 67.31 81 THR A C 1
ATOM 636 O O . THR A 1 81 ? 15.856 -4.791 -20.405 1.00 67.31 81 THR A O 1
ATOM 639 N N . TRP A 1 82 ? 17.543 -5.890 -21.381 1.00 68.06 82 TRP A N 1
ATOM 640 C CA . TRP A 1 82 ? 17.918 -6.721 -20.239 1.00 68.06 82 TRP A CA 1
ATOM 641 C C . TRP A 1 82 ? 19.438 -6.701 -20.145 1.00 68.06 82 TRP A C 1
ATOM 643 O O . TRP A 1 82 ? 20.130 -7.268 -20.991 1.00 68.06 82 TRP A O 1
ATOM 653 N N . ILE A 1 83 ? 19.949 -5.983 -19.150 1.00 61.66 83 ILE A N 1
ATOM 654 C CA . ILE A 1 83 ? 21.374 -5.932 -18.845 1.00 61.66 83 ILE A CA 1
ATOM 655 C C . ILE A 1 83 ? 21.585 -6.888 -17.670 1.00 61.66 83 ILE A C 1
ATOM 657 O O . ILE A 1 83 ? 21.058 -6.653 -16.588 1.00 61.66 83 ILE A O 1
ATOM 661 N N . GLU A 1 84 ? 22.330 -7.977 -17.876 1.00 60.69 84 GLU A N 1
ATOM 662 C CA . GLU A 1 84 ? 22.642 -8.955 -16.815 1.00 60.69 84 GLU A CA 1
ATOM 663 C C . GLU A 1 84 ? 23.543 -8.368 -15.712 1.00 60.69 84 GLU A C 1
ATOM 665 O O . GLU A 1 84 ? 23.748 -8.981 -14.668 1.00 60.69 84 GLU A O 1
ATOM 670 N N . THR A 1 85 ? 24.093 -7.171 -15.928 1.00 56.34 85 THR A N 1
ATOM 671 C CA . THR A 1 85 ? 24.956 -6.465 -14.980 1.00 56.34 85 THR A CA 1
ATOM 672 C C . THR A 1 85 ? 24.461 -5.029 -14.833 1.00 56.34 85 THR A C 1
ATOM 674 O O . THR A 1 85 ? 24.453 -4.305 -15.828 1.00 56.34 85 THR A O 1
ATOM 677 N N . PRO A 1 86 ? 24.046 -4.579 -13.637 1.00 57.19 86 PRO A N 1
ATOM 678 C CA . PRO A 1 86 ? 23.672 -3.188 -13.438 1.00 57.19 86 PRO A CA 1
ATOM 679 C C . PRO A 1 86 ? 24.872 -2.316 -13.805 1.00 5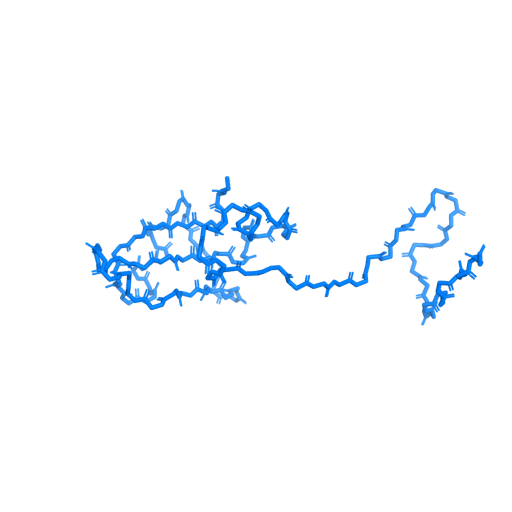7.19 86 PRO A C 1
ATOM 681 O O . PRO A 1 86 ? 25.955 -2.479 -13.238 1.00 57.19 86 PRO A O 1
ATOM 684 N N . GLU A 1 87 ? 24.702 -1.416 -14.770 1.00 59.28 87 GLU A N 1
ATOM 685 C CA . GLU A 1 87 ? 25.676 -0.367 -15.046 1.00 59.28 87 GLU A CA 1
ATOM 686 C C . GLU A 1 87 ? 25.637 0.558 -13.824 1.00 59.28 87 GLU A C 1
ATOM 688 O O . GLU A 1 87 ? 24.792 1.446 -13.726 1.00 59.28 87 GLU A O 1
ATOM 693 N N . THR A 1 88 ? 26.464 0.249 -12.817 1.00 55.56 88 THR A N 1
ATOM 694 C CA . THR A 1 88 ? 26.652 1.064 -11.613 1.00 55.56 88 THR A CA 1
ATOM 695 C C . THR A 1 88 ? 26.747 2.511 -12.045 1.00 55.56 88 THR A C 1
ATOM 697 O O . THR A 1 88 ? 27.655 2.857 -12.803 1.00 55.56 88 THR A O 1
ATOM 700 N N . ALA A 1 89 ? 25.766 3.297 -11.601 1.00 52.38 89 ALA A N 1
ATOM 701 C CA . ALA A 1 89 ? 25.558 4.685 -11.954 1.00 52.38 89 ALA A CA 1
ATOM 702 C C . ALA A 1 89 ? 26.893 5.403 -12.187 1.00 52.38 89 ALA A C 1
ATOM 704 O O . ALA A 1 89 ? 27.705 5.549 -11.265 1.00 52.38 89 ALA A O 1
ATOM 705 N N . LEU A 1 90 ? 27.119 5.852 -13.426 1.00 53.06 90 LEU A N 1
ATOM 706 C CA . LEU A 1 90 ? 28.106 6.882 -13.717 1.00 53.06 90 LEU A CA 1
ATOM 707 C C . LEU A 1 90 ? 27.691 8.127 -12.934 1.00 53.06 90 LEU A C 1
ATOM 709 O O . LEU A 1 90 ? 26.932 8.973 -13.395 1.00 53.06 90 LEU A O 1
ATOM 713 N N . THR A 1 91 ? 28.184 8.188 -11.704 1.00 51.84 91 THR A N 1
ATOM 714 C CA . THR A 1 91 ? 28.161 9.361 -10.850 1.00 51.84 91 THR A CA 1
ATOM 715 C C . THR A 1 91 ? 29.128 10.350 -11.494 1.00 51.84 91 THR A C 1
ATOM 717 O O . THR A 1 91 ? 30.326 10.340 -11.218 1.00 51.84 91 THR A O 1
ATOM 720 N 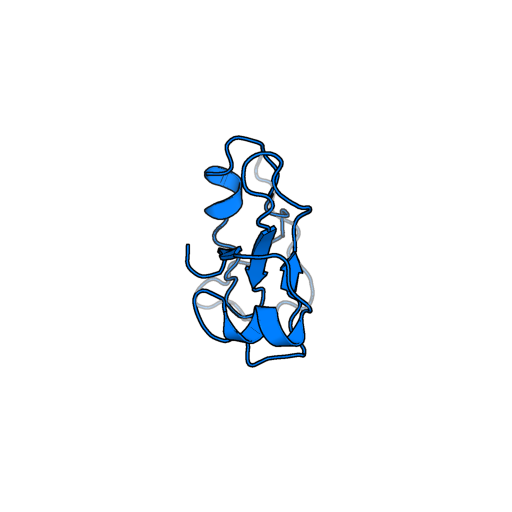N . THR A 1 92 ? 28.646 11.154 -12.440 1.00 46.72 92 THR A N 1
ATOM 721 C CA . THR A 1 92 ? 29.353 12.378 -12.820 1.00 46.72 92 THR A CA 1
ATOM 722 C C . THR A 1 92 ? 29.318 13.318 -11.623 1.00 46.72 92 THR A C 1
ATOM 724 O O . THR A 1 92 ? 28.239 13.642 -11.124 1.00 46.72 92 THR A O 1
ATOM 727 N N . SER A 1 93 ? 30.521 13.642 -11.147 1.00 41.25 93 SER A N 1
ATOM 728 C CA . SER A 1 93 ? 30.834 14.584 -10.068 1.00 41.25 93 SER A CA 1
ATOM 729 C C . SER A 1 93 ? 30.316 15.995 -10.321 1.00 41.25 93 SER A C 1
ATOM 731 O O . SER A 1 93 ? 30.157 16.360 -11.508 1.00 41.25 93 SER A O 1
#

Secondary structure (DSSP, 8-state):
--SEEEE----HHHHHHHSSS----TTSPEEEPPPPTTT--EEEEESSS-----HHHHT-TT--S-PPP-----PPTTS-S--SS--------

Radius of gyration: 18.0 Å; chains: 1; bounding box: 46×28×46 Å

pLDDT: mean 87.14, std 13.43, range [41.25, 97.06]